Protein AF-A0AAW1LW64-F1 (afdb_monomer_lite)

pLDDT: mean 73.27, std 17.99, range [36.31, 95.56]

Structure (mmCIF, N/CA/C/O backbone):
data_AF-A0AAW1LW64-F1
#
_entry.id   AF-A0AAW1LW64-F1
#
loop_
_atom_site.group_PDB
_atom_site.id
_atom_site.type_symbol
_atom_site.label_atom_id
_atom_site.label_alt_id
_atom_site.label_comp_id
_atom_site.label_asym_id
_atom_site.label_entity_id
_atom_site.label_seq_id
_atom_site.pdbx_PDB_ins_code
_atom_site.Cartn_x
_atom_site.Cartn_y
_atom_site.Cartn_z
_atom_site.occupancy
_atom_site.B_iso_or_equiv
_atom_site.auth_seq_id
_atom_site.auth_comp_id
_atom_site.auth_asym_id
_atom_site.auth_atom_id
_atom_site.pdbx_PDB_model_num
ATOM 1 N N . MET A 1 1 ? 43.677 1.574 24.812 1.00 45.66 1 MET A N 1
ATOM 2 C CA . MET A 1 1 ? 44.526 0.362 24.817 1.00 45.66 1 MET A CA 1
ATOM 3 C C . MET A 1 1 ? 44.099 -0.416 26.050 1.00 45.66 1 MET A C 1
ATOM 5 O O . MET A 1 1 ? 44.268 0.124 27.129 1.00 45.66 1 MET A O 1
ATOM 9 N N . LEU A 1 2 ? 43.366 -1.528 25.994 1.00 36.31 2 LEU A N 1
ATOM 10 C CA . LEU A 1 2 ? 43.342 -2.719 25.121 1.00 36.31 2 LEU A CA 1
ATOM 11 C C . LEU A 1 2 ? 41.842 -3.096 24.947 1.00 36.31 2 LEU A C 1
ATOM 13 O O . LEU A 1 2 ? 41.125 -3.001 25.931 1.00 36.31 2 LEU A O 1
ATOM 17 N N . LEU A 1 3 ? 41.200 -3.400 23.814 1.00 46.00 3 LEU A N 1
ATOM 18 C CA . LEU A 1 3 ? 41.530 -4.168 22.606 1.00 46.00 3 LEU A CA 1
ATOM 19 C C . LEU A 1 3 ? 42.040 -5.582 22.893 1.00 46.00 3 LEU A C 1
ATOM 21 O O . LEU A 1 3 ? 43.095 -5.949 22.393 1.00 46.00 3 LEU A O 1
ATOM 25 N N . LEU A 1 4 ? 41.304 -6.341 23.718 1.00 49.03 4 LEU A N 1
ATOM 26 C CA . LEU A 1 4 ? 41.542 -7.777 23.915 1.00 49.03 4 LEU A CA 1
ATOM 27 C C . LEU A 1 4 ? 40.344 -8.558 24.506 1.00 49.03 4 LEU A C 1
ATOM 29 O O . LEU A 1 4 ? 40.573 -9.466 25.278 1.00 49.03 4 LEU A O 1
ATOM 33 N N . ASP A 1 5 ? 39.093 -8.260 24.124 1.00 50.91 5 ASP A N 1
ATOM 34 C CA . ASP A 1 5 ? 37.936 -9.127 24.469 1.00 50.91 5 ASP A CA 1
ATOM 35 C C . ASP A 1 5 ? 36.878 -9.194 23.341 1.00 50.91 5 ASP A C 1
ATOM 37 O O . ASP A 1 5 ? 35.671 -9.256 23.568 1.00 50.91 5 ASP A O 1
ATOM 41 N N . MET A 1 6 ? 37.322 -9.181 22.075 1.00 54.59 6 MET A N 1
ATOM 42 C CA . MET A 1 6 ? 36.423 -9.380 20.922 1.00 54.59 6 MET A CA 1
ATOM 43 C C . MET A 1 6 ? 35.973 -10.839 20.737 1.00 54.59 6 MET A C 1
ATOM 45 O O . MET A 1 6 ? 35.066 -11.086 19.948 1.00 54.59 6 MET A O 1
ATOM 49 N N . GLU A 1 7 ? 36.533 -11.797 21.479 1.00 49.88 7 GLU A N 1
ATOM 50 C CA . GLU A 1 7 ? 36.173 -13.218 21.346 1.00 49.88 7 GLU A CA 1
ATOM 51 C C . GLU A 1 7 ? 34.955 -13.624 22.200 1.00 49.88 7 GLU A C 1
ATOM 53 O O . GLU A 1 7 ? 34.357 -14.664 21.957 1.00 49.88 7 GLU A O 1
ATOM 58 N N . ASN A 1 8 ? 34.493 -12.759 23.115 1.00 53.62 8 ASN A N 1
ATOM 59 C CA . ASN A 1 8 ? 33.243 -12.955 23.871 1.00 53.62 8 ASN A CA 1
ATOM 60 C C . ASN A 1 8 ? 32.105 -12.006 23.426 1.00 53.62 8 ASN A C 1
ATOM 62 O O . ASN A 1 8 ? 30.995 -12.039 23.956 1.00 53.62 8 ASN A O 1
ATOM 66 N N . GLY A 1 9 ? 32.371 -11.129 22.450 1.00 54.31 9 GLY A N 1
ATOM 67 C CA . GLY A 1 9 ? 31.401 -10.149 21.951 1.00 54.31 9 GLY A CA 1
ATOM 68 C C . GLY A 1 9 ? 30.354 -10.758 21.019 1.00 54.31 9 GLY A C 1
ATOM 69 O O . GLY A 1 9 ? 29.191 -10.377 21.084 1.00 54.31 9 GLY A O 1
ATOM 70 N N . ALA A 1 10 ? 30.738 -11.736 20.194 1.00 52.94 10 ALA A N 1
ATOM 71 C CA . ALA A 1 10 ? 29.824 -12.360 19.239 1.00 52.94 10 ALA A CA 1
ATOM 72 C C . ALA A 1 10 ? 28.740 -13.198 19.939 1.00 52.94 10 ALA A C 1
ATOM 74 O O . ALA A 1 10 ? 27.562 -13.016 19.649 1.00 52.94 10 ALA A O 1
ATOM 75 N N . GLU A 1 11 ? 29.092 -14.031 20.926 1.00 53.03 11 GLU A N 1
ATOM 76 C CA . GLU A 1 11 ? 28.091 -14.766 21.717 1.00 53.03 11 GLU A CA 1
ATOM 77 C C . GLU A 1 11 ? 27.250 -13.845 22.611 1.00 53.03 11 GLU A C 1
ATOM 79 O O . GLU A 1 11 ? 26.064 -14.100 22.806 1.00 53.03 11 GLU A O 1
ATOM 84 N N . SER A 1 12 ? 27.815 -12.740 23.108 1.00 55.22 12 SER A N 1
ATOM 85 C CA . SER A 1 12 ? 27.082 -11.722 23.874 1.00 55.22 12 SER A CA 1
ATOM 86 C C . SER A 1 12 ? 26.061 -10.972 23.006 1.00 55.22 12 SER A C 1
ATOM 88 O O . SER A 1 12 ? 24.915 -10.789 23.409 1.00 55.22 12 SER A O 1
ATOM 90 N N . VAL A 1 13 ? 26.410 -10.620 21.764 1.00 53.06 13 VAL A N 1
ATOM 91 C CA . VAL A 1 13 ? 25.486 -9.992 20.800 1.00 53.06 13 VAL A CA 1
ATOM 92 C C . VAL A 1 13 ? 24.432 -10.991 20.305 1.00 53.06 13 VAL A C 1
ATOM 94 O O . VAL A 1 13 ? 23.259 -10.637 20.188 1.00 53.06 13 VAL A O 1
ATOM 97 N N . LEU A 1 14 ? 24.799 -12.255 20.076 1.00 55.38 14 LEU A N 1
ATOM 98 C CA . LEU A 1 14 ? 23.854 -13.308 19.681 1.00 55.38 14 LEU A CA 1
ATOM 99 C C . LEU A 1 14 ? 22.910 -13.715 20.826 1.00 55.38 14 LEU A C 1
ATOM 101 O O . LEU A 1 14 ? 21.727 -13.948 20.594 1.00 55.38 14 LEU A O 1
ATOM 105 N N . SER A 1 15 ? 23.384 -13.742 22.075 1.00 56.38 15 SER A N 1
ATOM 106 C CA . SER A 1 15 ? 22.538 -13.971 23.258 1.00 56.38 15 SER A CA 1
ATOM 107 C C . SER A 1 15 ? 21.684 -12.755 23.626 1.00 56.38 15 SER A C 1
ATOM 109 O O . SER A 1 15 ? 20.615 -12.929 24.206 1.00 56.38 15 SER A O 1
ATOM 111 N N . SER A 1 16 ? 22.087 -11.549 23.215 1.00 52.34 16 SER A N 1
ATOM 112 C CA . SER A 1 16 ? 21.265 -10.333 23.294 1.00 52.34 16 SER A CA 1
ATOM 113 C C . SER A 1 16 ? 20.147 -10.302 22.243 1.00 52.34 16 SER A C 1
ATOM 115 O O . SER A 1 16 ? 19.075 -9.773 22.521 1.00 52.34 16 SER A O 1
ATOM 117 N N . ASN A 1 17 ? 20.351 -10.917 21.070 1.00 56.25 17 ASN A N 1
ATOM 118 C CA . ASN A 1 17 ? 19.320 -11.054 20.029 1.00 56.25 17 ASN A CA 1
ATOM 119 C C . ASN A 1 17 ? 18.240 -12.096 20.365 1.00 56.25 17 ASN A C 1
ATOM 121 O O . ASN A 1 17 ? 17.186 -12.092 19.746 1.00 56.25 17 ASN A O 1
ATOM 125 N N . LYS A 1 18 ? 18.436 -12.938 21.390 1.00 59.66 18 LYS A N 1
ATOM 126 C CA . LYS A 1 18 ? 17.375 -13.830 21.905 1.00 59.66 18 LYS A CA 1
ATOM 127 C C . LYS A 1 18 ? 16.240 -13.089 22.623 1.00 59.66 18 LYS A C 1
ATOM 129 O O . LYS A 1 18 ? 15.298 -13.731 23.072 1.00 59.66 18 LYS A O 1
ATOM 134 N N . LYS A 1 19 ? 16.366 -11.774 22.813 1.00 68.38 19 LYS A N 1
ATOM 135 C CA . LYS A 1 19 ? 15.417 -10.955 23.577 1.00 68.38 19 LYS A CA 1
ATOM 136 C C . LYS A 1 19 ? 14.421 -10.194 22.701 1.00 68.38 19 LYS A C 1
ATOM 138 O O . LYS A 1 19 ? 13.550 -9.539 23.253 1.00 68.38 19 LYS A O 1
ATOM 143 N N . LEU A 1 20 ? 14.590 -10.236 21.383 1.00 77.06 20 LEU A N 1
ATOM 144 C CA . LEU A 1 20 ? 13.683 -9.597 20.444 1.00 77.06 20 LEU A CA 1
ATOM 145 C C . LEU A 1 20 ? 13.180 -10.680 19.502 1.00 77.06 20 LEU A C 1
ATOM 147 O O . LEU A 1 20 ? 13.925 -11.168 18.652 1.00 77.06 20 LEU A O 1
ATOM 151 N N . ASP A 1 21 ? 11.944 -11.104 19.718 1.00 85.62 21 ASP A N 1
ATOM 152 C CA . ASP A 1 21 ? 11.270 -12.053 18.847 1.00 85.62 21 ASP A CA 1
ATOM 153 C C . ASP A 1 21 ? 10.392 -11.329 17.807 1.00 85.62 21 ASP A C 1
ATOM 155 O O . ASP A 1 21 ? 10.254 -10.102 17.790 1.00 85.62 21 ASP A O 1
ATOM 159 N N . LEU A 1 22 ? 9.814 -12.093 16.876 1.00 87.94 22 LEU A 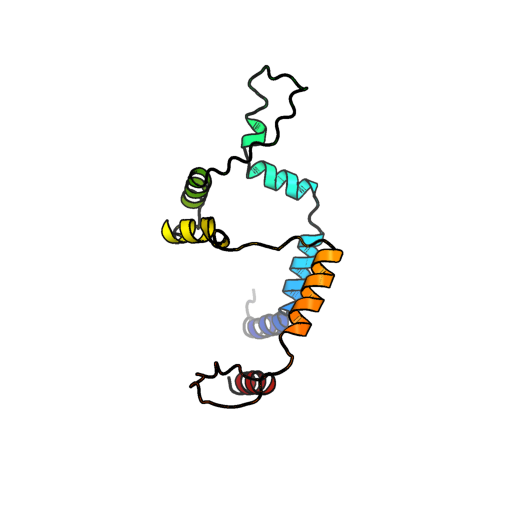N 1
ATOM 160 C CA . LEU A 1 22 ? 8.931 -11.534 15.850 1.00 87.94 22 LEU A CA 1
ATOM 161 C C . LEU A 1 22 ? 7.726 -10.807 16.468 1.00 87.94 22 LE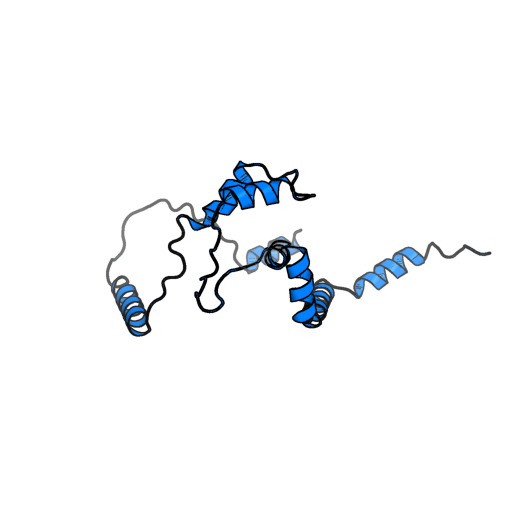U A C 1
ATOM 163 O O . LEU A 1 22 ? 7.261 -9.807 15.923 1.00 87.94 22 LEU A O 1
ATOM 167 N N . LYS A 1 23 ? 7.223 -11.293 17.606 1.00 91.44 23 LYS A N 1
ATOM 168 C CA . LYS A 1 23 ? 6.094 -10.680 18.298 1.00 91.44 23 LYS A CA 1
ATOM 169 C C . LYS A 1 23 ? 6.497 -9.326 18.875 1.00 91.44 23 LYS A C 1
ATOM 171 O O . LYS A 1 23 ? 5.728 -8.384 18.727 1.00 91.44 23 LYS A O 1
ATOM 176 N N . ASP A 1 24 ? 7.693 -9.198 19.440 1.00 91.38 24 ASP A N 1
ATOM 177 C CA . ASP A 1 24 ? 8.229 -7.919 19.903 1.00 91.38 24 ASP A CA 1
ATOM 178 C C . ASP A 1 24 ? 8.312 -6.908 18.751 1.00 91.38 24 ASP A C 1
ATOM 180 O O . ASP A 1 24 ? 7.868 -5.770 18.897 1.00 91.38 24 ASP A O 1
ATOM 184 N N . ALA A 1 25 ? 8.797 -7.327 17.576 1.00 88.38 25 ALA A N 1
ATOM 185 C CA . ALA A 1 25 ? 8.867 -6.465 16.395 1.00 88.38 25 ALA A CA 1
ATOM 186 C C . ALA A 1 25 ? 7.477 -6.003 15.915 1.00 88.38 25 ALA A C 1
ATOM 188 O O . ALA A 1 25 ? 7.281 -4.818 15.636 1.00 88.38 25 ALA A O 1
ATOM 189 N N . VAL A 1 26 ? 6.501 -6.916 15.853 1.00 93.94 26 VAL A N 1
ATOM 190 C CA . VAL A 1 26 ? 5.120 -6.596 15.453 1.00 93.94 26 VAL A CA 1
ATOM 191 C C . VAL A 1 26 ? 4.448 -5.681 16.478 1.00 93.94 26 VAL A C 1
ATOM 193 O O . VAL A 1 26 ? 3.816 -4.699 16.094 1.00 93.94 26 VAL A O 1
ATOM 196 N N . CYS A 1 27 ? 4.615 -5.950 17.774 1.00 92.19 27 CYS A N 1
ATOM 197 C CA . CYS A 1 27 ? 4.082 -5.102 18.837 1.00 92.19 27 CYS A CA 1
ATOM 198 C C . CYS A 1 27 ? 4.698 -3.701 18.799 1.00 92.19 27 CYS A C 1
ATOM 200 O O . CYS A 1 27 ? 3.970 -2.719 18.861 1.00 92.19 27 CYS A O 1
ATOM 202 N N . MET A 1 28 ? 6.012 -3.590 18.601 1.00 95.56 28 MET A N 1
ATOM 203 C CA . MET A 1 28 ? 6.677 -2.295 18.454 1.00 95.56 28 MET A CA 1
ATOM 204 C C . MET A 1 28 ? 6.178 -1.512 17.237 1.00 95.56 28 MET A C 1
ATOM 206 O O . MET A 1 28 ? 6.013 -0.296 17.320 1.00 95.56 28 MET A O 1
ATOM 210 N N . ALA A 1 29 ? 5.939 -2.185 16.10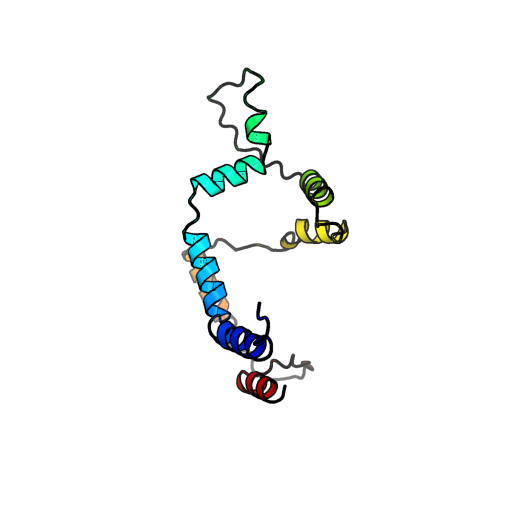9 1.00 94.50 29 ALA A N 1
ATOM 211 C CA . ALA A 1 29 ? 5.380 -1.547 14.923 1.00 94.50 29 ALA A CA 1
ATOM 212 C C . ALA A 1 29 ? 3.940 -1.070 15.170 1.00 94.50 29 ALA A C 1
ATOM 214 O O . ALA A 1 29 ? 3.600 0.053 14.804 1.00 94.50 29 ALA A O 1
ATOM 215 N N . ALA A 1 30 ? 3.121 -1.886 15.837 1.00 95.06 30 ALA A N 1
ATOM 216 C CA . ALA A 1 30 ? 1.757 -1.526 16.207 1.00 95.06 30 ALA A CA 1
ATOM 217 C C . ALA A 1 30 ? 1.721 -0.333 17.177 1.00 95.06 30 ALA A C 1
ATOM 219 O O . ALA A 1 30 ? 0.966 0.610 16.953 1.00 95.06 30 ALA A O 1
ATOM 220 N N . ASP A 1 31 ? 2.577 -0.329 18.201 1.00 94.62 31 ASP A N 1
ATOM 221 C CA . ASP A 1 31 ? 2.692 0.770 19.165 1.00 94.62 31 ASP A CA 1
ATOM 222 C C . ASP A 1 31 ? 3.181 2.060 18.492 1.00 94.62 31 ASP A C 1
ATOM 224 O O . ASP A 1 31 ? 2.661 3.148 18.752 1.00 94.62 31 ASP A O 1
ATOM 228 N N . ALA A 1 32 ? 4.155 1.950 17.584 1.00 95.25 32 ALA A N 1
ATOM 229 C CA . ALA A 1 32 ? 4.629 3.080 16.794 1.00 95.25 32 ALA A CA 1
ATOM 230 C C . ALA A 1 32 ? 3.519 3.630 15.889 1.00 95.25 32 ALA A C 1
ATOM 232 O O . ALA A 1 32 ? 3.319 4.844 15.853 1.00 95.25 32 ALA A O 1
ATOM 233 N N . TRP A 1 33 ? 2.765 2.759 15.213 1.00 95.00 33 TRP A N 1
ATOM 234 C CA . TRP A 1 33 ? 1.631 3.151 14.377 1.00 95.00 33 TRP A CA 1
ATOM 235 C C . TRP A 1 33 ? 0.522 3.824 15.193 1.00 95.00 33 TRP A C 1
ATOM 237 O O . TRP A 1 33 ? 0.050 4.890 14.815 1.00 95.00 33 TRP A O 1
ATOM 247 N N . ALA A 1 34 ? 0.179 3.285 16.365 1.00 94.81 34 ALA A N 1
ATOM 248 C CA . ALA A 1 34 ? -0.802 3.880 17.274 1.00 94.81 34 ALA A CA 1
ATOM 249 C C . ALA A 1 34 ? -0.368 5.250 17.830 1.00 94.81 34 ALA A C 1
ATOM 251 O O . ALA A 1 34 ? -1.206 6.042 18.259 1.00 94.81 34 ALA A O 1
ATOM 252 N N . SER A 1 35 ? 0.937 5.543 17.830 1.00 93.44 35 SER A N 1
ATOM 253 C CA . SER A 1 35 ? 1.476 6.848 18.230 1.00 93.44 35 SER A CA 1
ATOM 254 C C . SER A 1 35 ? 1.434 7.907 17.118 1.00 93.44 35 SER A C 1
ATOM 256 O O . SER A 1 35 ? 1.686 9.089 17.383 1.00 93.44 35 SER A O 1
ATOM 258 N N . VAL A 1 36 ? 1.114 7.512 15.879 1.00 95.44 36 VAL A N 1
ATOM 259 C CA . VAL A 1 36 ? 0.926 8.442 14.761 1.00 95.44 36 VAL A CA 1
ATOM 260 C C . VAL A 1 36 ? -0.362 9.224 14.994 1.00 95.44 36 VAL A C 1
ATOM 262 O O . VAL A 1 36 ? -1.428 8.650 15.180 1.00 95.44 36 VAL A O 1
ATOM 265 N N . ASN A 1 37 ? -0.265 10.553 14.993 1.00 93.62 37 ASN A N 1
ATOM 266 C CA . ASN A 1 37 ? -1.439 11.414 15.093 1.00 93.62 37 ASN A CA 1
ATOM 267 C C . ASN A 1 37 ? -1.998 11.754 13.707 1.00 93.62 37 ASN A C 1
ATOM 269 O O . ASN A 1 37 ? -1.239 11.911 12.747 1.00 93.62 37 ASN A O 1
ATOM 273 N N . ASP A 1 38 ? -3.312 11.958 13.641 1.00 92.69 38 ASP A N 1
ATOM 274 C CA . ASP A 1 38 ? -4.033 12.250 12.397 1.00 92.69 38 ASP A CA 1
ATOM 275 C C . ASP A 1 38 ? -3.435 13.454 11.662 1.00 92.69 38 ASP A C 1
ATOM 277 O O . ASP A 1 38 ? -3.190 13.401 10.462 1.00 92.69 38 ASP A O 1
ATOM 281 N N . THR A 1 39 ? -3.041 14.502 12.393 1.00 90.88 39 THR A N 1
ATOM 282 C CA . THR A 1 39 ? -2.443 15.701 11.782 1.00 90.88 39 THR A CA 1
ATOM 283 C C . THR A 1 39 ? -1.085 15.445 11.120 1.00 90.88 39 THR A C 1
ATOM 285 O O . THR A 1 39 ? -0.682 16.181 10.219 1.00 90.88 39 THR A O 1
ATOM 288 N N . ALA A 1 40 ? -0.330 14.441 11.575 1.00 91.38 40 ALA A N 1
ATOM 289 C CA . ALA A 1 40 ? 0.935 14.039 10.974 1.00 91.38 40 ALA A CA 1
ATOM 290 C C . ALA A 1 40 ? 0.681 13.237 9.699 1.00 91.38 40 ALA A C 1
ATOM 292 O O . ALA A 1 40 ? 1.386 13.458 8.713 1.00 91.38 40 ALA A O 1
ATOM 293 N N . LEU A 1 41 ? -0.346 12.382 9.707 1.00 91.12 41 LEU A N 1
ATOM 294 C CA . LEU A 1 41 ? -0.788 11.649 8.528 1.00 91.12 41 LEU A CA 1
ATOM 295 C C . LEU A 1 41 ? -1.324 12.611 7.462 1.00 91.12 41 LEU A C 1
ATOM 297 O O . LEU A 1 41 ? -0.829 12.595 6.342 1.00 91.12 41 LEU A O 1
ATOM 301 N N . GLU A 1 42 ? -2.209 13.539 7.830 1.00 90.25 42 GLU A N 1
ATOM 302 C CA . GLU A 1 42 ? -2.716 14.602 6.951 1.00 90.25 42 GLU A CA 1
ATOM 303 C C . GLU A 1 42 ? -1.575 15.422 6.340 1.00 90.25 42 GLU A C 1
ATOM 305 O O . GLU A 1 42 ? -1.521 15.646 5.133 1.00 90.25 42 GLU A O 1
ATOM 310 N N . LYS A 1 43 ? -0.603 15.857 7.153 1.00 87.88 43 LYS A N 1
ATOM 311 C CA . LYS A 1 43 ? 0.556 16.618 6.658 1.00 87.88 43 LYS A CA 1
ATOM 312 C C . LYS A 1 43 ? 1.465 15.798 5.750 1.00 87.88 43 LYS A C 1
ATOM 314 O O . LYS A 1 43 ? 2.099 16.386 4.876 1.00 87.88 43 LYS A O 1
ATOM 319 N N . ALA A 1 44 ? 1.598 14.495 5.985 1.00 89.44 44 ALA A N 1
ATOM 320 C CA . ALA A 1 44 ? 2.358 13.606 5.115 1.00 89.44 44 ALA A CA 1
ATOM 321 C C . ALA A 1 44 ? 1.622 13.400 3.784 1.00 89.44 44 ALA A C 1
ATOM 323 O O . ALA A 1 44 ? 2.230 13.547 2.727 1.00 89.44 44 ALA A O 1
ATOM 324 N N . TRP A 1 45 ? 0.309 13.182 3.837 1.00 88.19 45 TRP A N 1
ATOM 325 C CA . TRP A 1 45 ? -0.544 13.009 2.665 1.00 88.19 45 TRP A CA 1
ATOM 326 C C . TRP A 1 45 ? -0.591 14.269 1.792 1.00 88.19 45 TRP A C 1
ATOM 328 O O . TRP A 1 45 ? -0.377 14.211 0.585 1.00 88.19 45 TRP A O 1
ATOM 338 N N . ASN A 1 46 ? -0.697 15.446 2.412 1.00 85.25 46 ASN A N 1
ATOM 339 C CA . ASN A 1 46 ? -0.644 16.744 1.730 1.00 85.25 46 ASN A CA 1
ATOM 340 C C . ASN A 1 46 ? 0.698 17.032 1.028 1.00 85.25 46 ASN A C 1
ATOM 342 O O . ASN A 1 46 ? 0.786 17.962 0.228 1.00 85.25 46 ASN A O 1
ATOM 346 N N . LYS A 1 47 ? 1.768 16.288 1.341 1.00 85.94 47 LYS A N 1
ATOM 347 C CA . LYS A 1 47 ? 3.046 16.369 0.612 1.00 85.94 47 LYS A CA 1
ATOM 348 C C . LYS A 1 47 ? 3.094 15.433 -0.596 1.00 85.94 47 LYS A C 1
ATOM 350 O O . LYS A 1 47 ? 3.825 15.736 -1.531 1.00 85.94 47 LYS A O 1
ATOM 355 N N . LEU A 1 48 ? 2.353 14.326 -0.554 1.00 82.25 48 LEU A N 1
ATOM 356 C CA . LEU A 1 48 ? 2.216 13.361 -1.649 1.00 82.25 48 LEU A CA 1
ATOM 357 C C . LEU A 1 48 ? 1.226 13.841 -2.718 1.00 82.25 48 LEU A C 1
ATOM 359 O O . LEU A 1 48 ? 1.403 13.511 -3.885 1.00 82.25 48 LEU A O 1
ATOM 363 N N . CYS A 1 49 ? 0.251 14.676 -2.338 1.00 69.38 49 CYS A N 1
ATOM 364 C CA . CYS A 1 49 ? -0.723 15.282 -3.249 1.00 69.38 49 CYS A CA 1
ATOM 365 C C . CYS A 1 49 ? -0.526 16.812 -3.367 1.00 69.38 49 CYS A C 1
ATOM 367 O O . CYS A 1 49 ? -1.209 17.574 -2.678 1.00 69.38 49 CYS A O 1
ATOM 369 N N . PRO A 1 50 ? 0.364 17.308 -4.253 1.00 66.44 50 PRO A N 1
ATOM 370 C CA . PRO A 1 50 ? 0.574 18.746 -4.468 1.00 66.44 50 PRO A CA 1
ATOM 371 C C . PRO A 1 50 ? -0.682 19.519 -4.903 1.00 66.44 50 PRO A C 1
ATOM 373 O O . PRO A 1 50 ? -0.796 20.711 -4.623 1.00 66.44 50 PRO A O 1
ATOM 376 N N . LYS A 1 51 ? -1.649 18.835 -5.532 1.00 58.81 51 LYS A N 1
ATOM 377 C CA . LYS A 1 51 ? -2.817 19.425 -6.210 1.00 58.81 51 LYS A CA 1
ATOM 378 C C . LYS A 1 51 ? -3.785 20.204 -5.309 1.00 58.81 51 LYS A C 1
ATOM 380 O O . LYS A 1 51 ? -4.552 21.020 -5.809 1.00 58.81 51 LYS A O 1
ATOM 385 N N . ALA A 1 52 ? -3.720 20.038 -3.986 1.00 56.50 52 ALA A N 1
ATOM 386 C CA . ALA A 1 52 ? -4.487 20.882 -3.063 1.00 56.50 52 ALA A CA 1
ATOM 387 C C . ALA A 1 52 ? -3.929 22.318 -2.947 1.00 56.50 52 ALA A C 1
ATOM 389 O O . ALA A 1 52 ? -4.614 23.204 -2.440 1.00 56.50 52 ALA A O 1
ATOM 390 N N . ARG A 1 53 ? -2.686 22.573 -3.387 1.00 54.16 53 ARG A N 1
ATOM 391 C CA . ARG A 1 53 ? -2.038 23.895 -3.279 1.00 54.16 53 ARG A CA 1
ATOM 392 C C . ARG A 1 53 ? -2.228 24.759 -4.521 1.00 54.16 53 ARG A C 1
ATOM 394 O O . ARG A 1 53 ? -2.300 25.977 -4.383 1.00 54.16 53 ARG A O 1
ATOM 401 N N . ASP A 1 54 ? -2.364 24.146 -5.693 1.00 51.09 54 ASP A N 1
ATOM 402 C CA . ASP A 1 54 ? -2.457 24.873 -6.967 1.00 51.09 54 ASP A CA 1
ATOM 403 C C . ASP A 1 54 ? -3.835 25.516 -7.195 1.00 51.09 54 ASP A C 1
ATOM 405 O O . ASP A 1 54 ? -3.979 26.411 -8.026 1.00 51.09 54 ASP A O 1
ATOM 409 N N . SER A 1 55 ? -4.839 25.132 -6.401 1.00 54.12 55 SER A N 1
ATOM 410 C CA . SER A 1 55 ? -6.190 25.707 -6.474 1.00 54.12 55 SER A CA 1
ATOM 411 C C . SER A 1 55 ? -6.347 27.032 -5.711 1.00 54.12 55 SER A C 1
ATOM 413 O O . SER A 1 55 ? -7.406 27.644 -5.785 1.00 54.12 55 SER A O 1
ATOM 415 N N . GLN A 1 56 ? -5.327 27.507 -4.977 1.00 50.97 56 GLN A N 1
ATOM 416 C CA . GLN A 1 56 ? -5.445 28.734 -4.168 1.00 50.97 56 GLN A CA 1
ATOM 417 C C . GLN A 1 56 ? -4.805 29.988 -4.799 1.00 50.97 56 GLN A C 1
ATOM 419 O O . GLN A 1 56 ? -4.869 31.054 -4.189 1.00 50.97 56 GLN A O 1
ATOM 424 N N . GLU A 1 57 ? -4.199 29.919 -5.992 1.00 49.59 57 GLU A N 1
ATOM 425 C CA . GLU A 1 57 ? -3.565 31.108 -6.606 1.00 49.59 57 GLU A CA 1
ATOM 426 C C . GLU A 1 57 ? -4.298 31.690 -7.826 1.00 49.59 57 GLU A C 1
ATOM 428 O O . GLU A 1 57 ? -4.003 32.814 -8.220 1.00 49.59 57 GLU A O 1
ATOM 433 N N . ASN A 1 58 ? -5.316 31.032 -8.386 1.00 44.34 58 ASN A N 1
ATOM 434 C CA . ASN A 1 58 ? -6.069 31.604 -9.508 1.00 44.34 58 ASN A CA 1
ATOM 435 C C . ASN A 1 58 ? -7.552 31.726 -9.161 1.00 44.34 58 ASN A C 1
ATOM 437 O O . ASN A 1 58 ? -8.204 30.756 -8.795 1.00 44.34 58 ASN A O 1
ATOM 441 N N . GLY A 1 59 ? -8.023 32.971 -9.197 1.00 50.28 59 GLY A N 1
ATOM 442 C CA . GLY A 1 59 ? -9.282 33.417 -8.620 1.00 50.28 59 GLY A CA 1
ATOM 443 C C . GLY A 1 59 ? -10.552 32.998 -9.358 1.00 50.28 59 GLY A C 1
ATOM 444 O O . GLY A 1 59 ? -10.527 32.510 -10.484 1.00 50.28 59 GLY A O 1
ATOM 445 N N . ASP A 1 60 ? -11.648 33.316 -8.670 1.00 47.47 60 ASP A N 1
ATOM 446 C CA . ASP A 1 60 ? -13.043 33.333 -9.109 1.00 47.47 60 ASP A CA 1
ATOM 447 C C . ASP A 1 60 ? -13.670 31.965 -9.421 1.00 47.47 60 ASP A C 1
ATOM 449 O O . ASP A 1 60 ? -13.922 31.603 -10.568 1.00 47.47 60 ASP A O 1
ATOM 453 N N . THR A 1 61 ? -14.033 31.217 -8.377 1.00 46.78 61 THR A N 1
ATOM 454 C CA . THR A 1 61 ? -15.140 30.250 -8.463 1.00 46.78 61 THR A CA 1
ATOM 455 C C . THR A 1 61 ? -16.057 30.423 -7.253 1.00 46.78 61 THR A C 1
ATOM 457 O O . THR A 1 61 ? -15.597 30.615 -6.127 1.00 46.78 61 THR A O 1
ATOM 460 N N . ASP A 1 62 ? -17.355 30.475 -7.543 1.00 51.28 62 ASP A N 1
ATOM 461 C CA . ASP A 1 62 ? -18.464 30.778 -6.639 1.00 51.28 62 ASP A CA 1
ATOM 462 C C . ASP A 1 62 ? -18.517 29.758 -5.477 1.00 51.28 62 ASP A C 1
ATOM 464 O O . ASP A 1 62 ? -18.537 28.556 -5.740 1.00 51.28 62 ASP A O 1
ATOM 468 N N . PRO A 1 63 ? -18.516 30.183 -4.200 1.00 55.38 63 PRO A N 1
ATOM 469 C CA . PRO A 1 63 ? -18.428 29.277 -3.048 1.00 55.38 63 PRO A CA 1
ATOM 470 C C . PRO A 1 63 ? -19.682 28.422 -2.772 1.00 55.38 63 PRO A C 1
ATOM 472 O O . PRO A 1 63 ? -19.700 27.724 -1.760 1.00 55.38 63 PRO A O 1
ATOM 475 N N . ASP A 1 64 ? -20.716 28.483 -3.617 1.00 49.12 64 ASP A N 1
ATOM 476 C CA . ASP A 1 64 ? -22.005 27.795 -3.412 1.00 49.12 64 ASP A CA 1
ATOM 477 C C . ASP A 1 64 ? -22.333 26.761 -4.506 1.00 49.12 64 ASP A C 1
ATOM 479 O O . ASP A 1 64 ? -23.467 26.295 -4.596 1.00 49.12 64 ASP A O 1
ATOM 483 N N . ASP A 1 65 ? -21.356 26.389 -5.342 1.00 51.31 65 ASP A N 1
ATOM 484 C CA . ASP A 1 65 ? -21.462 25.205 -6.1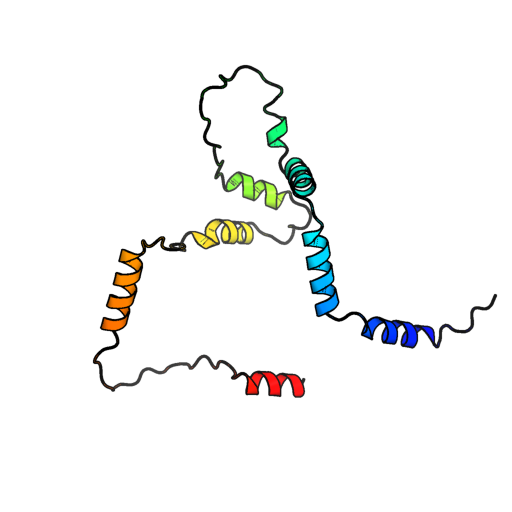98 1.00 51.31 65 ASP A CA 1
ATOM 485 C C . ASP A 1 65 ? -20.861 24.012 -5.441 1.00 51.31 65 ASP A C 1
ATOM 487 O O . ASP A 1 65 ? -19.650 24.008 -5.186 1.00 51.31 65 ASP A O 1
ATOM 491 N N . PRO A 1 66 ? -21.661 23.011 -5.020 1.00 51.34 66 PRO A N 1
ATOM 492 C CA . PRO A 1 66 ? -21.136 21.765 -4.494 1.00 51.34 66 PRO A CA 1
ATOM 493 C C . PRO A 1 66 ? -20.379 21.065 -5.621 1.00 51.34 66 PRO A C 1
ATOM 495 O O . PRO A 1 66 ? -20.930 20.261 -6.368 1.00 51.34 66 PRO A O 1
ATOM 498 N N . GLN A 1 67 ? -19.098 21.389 -5.764 1.00 52.59 67 GLN A N 1
ATOM 499 C CA . GLN A 1 67 ? -18.191 20.575 -6.545 1.00 52.59 67 GLN A CA 1
ATOM 500 C C . GLN A 1 67 ? -18.050 19.262 -5.780 1.00 52.59 67 GLN A C 1
ATOM 502 O O . GLN A 1 67 ? -17.278 19.162 -4.824 1.00 52.59 67 GLN A O 1
ATOM 507 N N . GLU A 1 68 ? -18.844 18.263 -6.174 1.00 56.34 68 GLU A N 1
ATOM 508 C CA . GLU A 1 68 ? -18.493 16.873 -5.909 1.00 56.34 68 GLU A CA 1
ATOM 509 C C . GLU A 1 68 ? -17.017 16.719 -6.299 1.00 56.34 68 GLU A C 1
ATOM 511 O O . GLU A 1 68 ? -16.637 17.206 -7.374 1.00 56.34 68 GLU A O 1
ATOM 516 N N . PRO A 1 69 ? -16.160 16.148 -5.429 1.00 52.00 69 PRO A N 1
ATOM 517 C CA . PRO A 1 69 ? -14.782 15.888 -5.798 1.00 52.00 69 PRO A CA 1
ATOM 518 C C . PRO A 1 69 ? -14.832 15.121 -7.111 1.00 52.00 69 PRO A C 1
ATOM 520 O O . PRO A 1 69 ? -15.370 14.018 -7.159 1.00 52.00 69 PRO A O 1
ATOM 523 N N . GLN A 1 70 ? -14.356 15.733 -8.194 1.00 52.09 70 GLN A N 1
ATOM 524 C CA . GLN A 1 70 ? -14.177 14.994 -9.427 1.00 52.09 70 GLN A CA 1
ATOM 525 C C . GLN A 1 70 ? -13.053 14.008 -9.139 1.00 52.09 70 GLN A C 1
ATOM 527 O O . GLN A 1 70 ? -11.875 14.366 -9.189 1.00 52.09 70 GLN A O 1
ATOM 532 N N . GLU A 1 71 ? -13.437 12.798 -8.737 1.00 56.34 71 GLU A N 1
ATOM 533 C CA . GLU A 1 71 ? -12.587 11.621 -8.754 1.00 56.34 71 GLU A CA 1
ATOM 534 C C . GLU A 1 71 ? -12.119 11.501 -10.201 1.00 56.34 71 GLU A C 1
ATOM 536 O O . GLU A 1 71 ? -12.865 11.158 -11.118 1.00 56.34 71 GLU A O 1
ATOM 541 N N . ASN A 1 72 ? -10.907 11.995 -10.446 1.00 56.19 72 ASN A N 1
ATOM 542 C CA . ASN A 1 72 ? -10.283 11.907 -11.748 1.00 56.19 72 ASN A CA 1
ATOM 543 C C . ASN A 1 72 ? -9.818 10.457 -11.881 1.00 56.19 72 ASN A C 1
ATOM 545 O O . ASN A 1 72 ? -8.640 10.165 -11.682 1.00 56.19 72 ASN A O 1
ATOM 549 N N . ASP A 1 73 ? -10.758 9.558 -12.179 1.00 66.25 73 ASP A N 1
ATOM 550 C CA . ASP A 1 73 ? -10.549 8.127 -12.428 1.00 66.25 73 ASP A CA 1
ATOM 551 C C . ASP A 1 73 ? -9.842 7.914 -13.768 1.00 66.25 73 ASP A C 1
ATOM 553 O O . ASP A 1 73 ? -10.240 7.094 -14.593 1.00 66.25 73 ASP A O 1
ATOM 557 N N . ASN A 1 74 ? -8.817 8.716 -14.049 1.00 79.56 74 ASN A N 1
ATOM 558 C CA . ASN A 1 74 ? -8.019 8.555 -15.237 1.00 79.56 74 ASN A CA 1
ATOM 559 C C . ASN A 1 74 ? -6.914 7.530 -14.937 1.00 79.56 74 ASN A C 1
ATOM 561 O O . ASN A 1 74 ? -5.895 7.895 -14.337 1.00 79.56 74 ASN A O 1
ATOM 565 N N . PRO A 1 75 ? -7.057 6.260 -15.365 1.00 79.88 75 PRO A N 1
ATOM 566 C CA . PRO A 1 75 ? -6.041 5.241 -15.122 1.00 79.88 75 PRO A CA 1
ATOM 567 C C . PRO A 1 75 ? -4.699 5.604 -15.769 1.00 79.88 75 PRO A C 1
ATOM 569 O O . PRO A 1 75 ? -3.663 5.113 -15.327 1.00 79.88 75 PRO A O 1
ATOM 572 N N . ASP A 1 76 ? -4.688 6.475 -16.784 1.00 85.19 76 ASP A N 1
ATOM 573 C CA . ASP A 1 76 ? -3.462 6.923 -17.445 1.00 85.19 76 ASP A CA 1
ATOM 574 C C . ASP A 1 76 ? -2.588 7.794 -16.536 1.00 85.19 76 ASP A C 1
ATOM 576 O O . ASP A 1 76 ? -1.365 7.666 -16.557 1.00 85.19 76 ASP A O 1
ATOM 580 N N . GLU A 1 77 ? -3.200 8.614 -15.681 1.00 88.31 77 GLU A N 1
ATOM 581 C CA . GLU A 1 77 ? -2.472 9.449 -14.722 1.00 88.31 77 GLU A CA 1
ATOM 582 C C . GLU A 1 77 ? -1.809 8.592 -13.633 1.00 88.31 77 GLU A C 1
ATOM 584 O O . GLU A 1 77 ? -0.657 8.813 -13.261 1.00 88.31 77 GLU A O 1
ATOM 589 N N . ILE A 1 78 ? -2.501 7.549 -13.166 1.00 88.38 78 ILE A N 1
ATOM 590 C CA . ILE A 1 78 ? -1.956 6.610 -12.176 1.00 88.38 78 ILE A CA 1
ATOM 591 C C . ILE A 1 78 ? -0.791 5.808 -12.776 1.00 88.38 78 ILE A C 1
ATOM 593 O O . ILE A 1 78 ? 0.229 5.607 -12.113 1.00 88.38 78 ILE A O 1
ATOM 597 N N . ARG A 1 79 ? -0.900 5.394 -14.047 1.00 88.56 79 ARG A N 1
ATOM 598 C CA . ARG A 1 79 ? 0.189 4.714 -14.772 1.00 88.56 79 ARG A CA 1
ATOM 599 C C . ARG A 1 79 ? 1.439 5.583 -14.860 1.00 88.56 79 ARG A C 1
ATOM 601 O O . ARG A 1 79 ? 2.541 5.079 -14.644 1.00 88.56 79 ARG A O 1
ATOM 608 N N . GLU A 1 80 ? 1.273 6.865 -15.172 1.00 89.12 80 GLU A N 1
ATOM 609 C CA . GLU A 1 80 ? 2.376 7.826 -15.254 1.00 89.12 80 GLU A CA 1
ATOM 610 C C . GLU A 1 80 ? 3.071 7.978 -13.894 1.00 89.12 80 GLU A C 1
ATOM 612 O O . GLU A 1 80 ? 4.284 7.795 -13.803 1.00 89.12 80 GLU A O 1
ATOM 617 N N . ILE A 1 81 ? 2.301 8.158 -12.816 1.00 89.81 81 ILE A N 1
ATOM 618 C CA . ILE A 1 81 ? 2.835 8.304 -11.453 1.00 89.81 81 ILE A CA 1
ATOM 619 C C . ILE A 1 81 ? 3.643 7.075 -11.014 1.00 89.81 81 ILE A C 1
ATOM 621 O O . ILE A 1 81 ? 4.731 7.225 -10.460 1.00 89.81 81 ILE A O 1
ATOM 625 N N . ILE A 1 82 ? 3.135 5.861 -11.252 1.00 88.75 82 ILE A N 1
ATOM 626 C CA . ILE A 1 82 ? 3.842 4.626 -10.868 1.00 88.75 82 ILE A CA 1
ATOM 627 C C . ILE A 1 82 ? 5.136 4.472 -11.674 1.00 88.75 82 ILE A C 1
ATOM 629 O O . ILE A 1 82 ? 6.154 4.059 -11.124 1.00 88.75 82 ILE A O 1
ATOM 633 N N . THR A 1 83 ? 5.116 4.848 -12.955 1.00 87.44 83 THR A N 1
ATOM 634 C CA . THR A 1 83 ? 6.295 4.767 -13.831 1.00 87.44 83 THR A CA 1
ATOM 635 C C . THR A 1 83 ? 7.384 5.769 -13.427 1.00 87.44 83 THR A C 1
ATOM 637 O O . THR A 1 83 ? 8.570 5.490 -13.587 1.00 87.44 83 THR A O 1
ATOM 640 N N . GLU A 1 84 ? 7.007 6.932 -12.893 1.00 89.38 84 GLU A N 1
ATOM 641 C CA . GLU A 1 84 ? 7.951 7.957 -12.427 1.00 89.38 84 GLU A CA 1
ATOM 642 C C . GLU A 1 84 ? 8.452 7.730 -10.988 1.00 89.38 84 GLU A C 1
ATOM 644 O O . GLU A 1 84 ? 9.428 8.359 -10.560 1.00 89.38 84 GLU A O 1
ATOM 649 N N . ALA A 1 85 ? 7.812 6.840 -10.224 1.00 87.31 85 ALA A N 1
ATOM 650 C CA . ALA A 1 85 ? 8.143 6.600 -8.827 1.00 87.31 85 ALA A CA 1
ATOM 651 C C . ALA A 1 85 ? 9.471 5.821 -8.670 1.00 87.31 85 ALA A C 1
ATOM 653 O O . ALA A 1 85 ? 9.634 4.730 -9.221 1.00 87.31 85 ALA A O 1
ATOM 654 N N . PRO A 1 86 ? 10.431 6.317 -7.865 1.00 88.81 86 PRO A N 1
ATOM 655 C CA . PRO A 1 86 ? 11.684 5.604 -7.631 1.00 88.81 86 PRO A CA 1
ATOM 656 C C . PRO A 1 86 ? 11.436 4.282 -6.891 1.00 88.81 86 PRO A C 1
ATOM 658 O O . PRO A 1 86 ? 10.724 4.256 -5.886 1.00 88.81 86 PRO A O 1
ATOM 661 N N . GLY A 1 87 ? 12.070 3.196 -7.347 1.00 87.12 87 GLY A N 1
ATOM 662 C CA . GLY A 1 87 ? 11.924 1.859 -6.757 1.00 87.12 87 GLY A CA 1
ATOM 663 C C . GLY A 1 87 ? 10.834 0.989 -7.391 1.00 87.12 87 GLY A C 1
ATOM 664 O O . GLY A 1 87 ? 10.636 -0.135 -6.938 1.00 87.12 87 GLY A O 1
ATOM 665 N N . PHE A 1 88 ? 10.168 1.475 -8.443 1.00 86.19 88 PHE A N 1
ATOM 666 C CA . PHE A 1 88 ? 9.212 0.712 -9.255 1.00 86.19 88 PHE A CA 1
ATOM 667 C C . PHE A 1 88 ? 9.806 0.253 -10.601 1.00 86.19 88 PHE A C 1
ATOM 669 O O . PHE A 1 88 ? 9.071 -0.152 -11.493 1.00 86.19 88 PHE A O 1
ATOM 676 N N . ASP A 1 89 ? 11.139 0.247 -10.743 1.00 86.25 89 ASP A N 1
ATOM 677 C CA . ASP A 1 89 ? 11.846 -0.130 -11.982 1.00 86.25 89 ASP A CA 1
ATOM 678 C C . ASP A 1 89 ? 11.536 -1.563 -12.469 1.00 86.25 89 ASP A C 1
ATOM 680 O O . ASP A 1 89 ? 11.695 -1.877 -13.648 1.00 86.25 89 ASP A O 1
ATOM 684 N N . GLU A 1 90 ? 11.109 -2.442 -11.557 1.00 87.06 90 GLU A N 1
ATOM 685 C CA . GL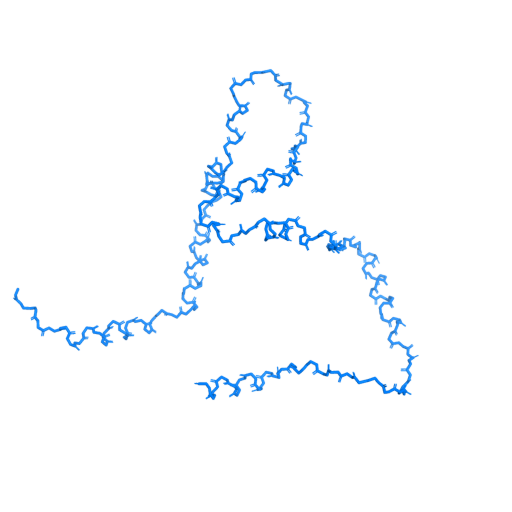U A 1 90 ? 10.730 -3.832 -11.842 1.00 87.06 90 GLU A CA 1
ATOM 686 C C . GLU A 1 90 ? 9.260 -3.986 -12.267 1.00 87.06 90 GLU A C 1
ATOM 688 O O . GLU A 1 90 ? 8.862 -5.061 -12.711 1.00 87.06 90 GLU A O 1
ATOM 693 N N . CYS A 1 91 ? 8.447 -2.935 -12.126 1.00 87.75 91 CYS A N 1
ATOM 694 C CA . CYS A 1 91 ? 7.024 -2.962 -12.449 1.00 87.75 91 CYS A CA 1
ATOM 695 C C . CYS A 1 91 ? 6.832 -2.559 -13.908 1.00 87.75 91 CYS A C 1
ATOM 697 O O . CYS A 1 91 ? 6.931 -1.385 -14.265 1.00 87.75 91 CYS A O 1
ATOM 699 N N . ASP A 1 92 ? 6.559 -3.539 -14.765 1.00 89.25 92 ASP A N 1
ATOM 700 C CA . ASP A 1 92 ? 6.274 -3.256 -16.162 1.00 89.25 92 ASP A CA 1
ATOM 701 C C . ASP A 1 92 ? 4.823 -2.783 -16.360 1.00 89.25 92 ASP A C 1
ATOM 703 O O . ASP A 1 92 ? 3.972 -2.825 -15.465 1.00 89.25 92 ASP A O 1
ATOM 707 N N . LYS A 1 93 ? 4.515 -2.326 -17.576 1.00 88.69 93 LYS A N 1
ATOM 708 C CA . LYS A 1 93 ? 3.160 -1.884 -17.923 1.00 88.69 93 LYS A CA 1
ATOM 709 C C . LYS A 1 93 ? 2.115 -2.988 -17.705 1.00 88.69 93 LYS A C 1
ATOM 711 O O . LYS A 1 93 ? 0.982 -2.677 -17.368 1.00 88.69 93 LYS A O 1
ATOM 716 N N . ALA A 1 94 ? 2.469 -4.259 -17.894 1.00 90.25 94 ALA A N 1
ATOM 717 C CA . ALA A 1 94 ? 1.530 -5.355 -17.697 1.00 90.25 94 ALA A CA 1
ATOM 718 C C . ALA A 1 94 ? 1.221 -5.574 -16.208 1.00 90.25 94 ALA A C 1
ATOM 720 O O . ALA A 1 94 ? 0.075 -5.867 -15.874 1.00 90.25 94 ALA A O 1
ATOM 721 N N . ASN A 1 95 ? 2.195 -5.375 -15.313 1.00 91.56 95 ASN A N 1
ATOM 722 C CA . ASN A 1 95 ? 1.977 -5.393 -13.868 1.00 91.56 95 ASN A CA 1
ATOM 723 C C . ASN A 1 95 ? 1.016 -4.284 -13.437 1.00 91.56 95 ASN A C 1
ATOM 725 O O . ASN A 1 95 ? 0.047 -4.555 -12.731 1.00 91.56 95 ASN A O 1
ATOM 729 N N . ILE A 1 96 ? 1.257 -3.058 -13.906 1.00 91.12 96 ILE A N 1
ATOM 730 C CA . ILE A 1 96 ? 0.417 -1.898 -13.584 1.00 91.12 96 ILE A CA 1
ATOM 731 C C . ILE A 1 96 ? -1.009 -2.116 -14.104 1.00 91.12 96 ILE A C 1
ATOM 733 O O . ILE A 1 96 ? -1.974 -1.894 -13.379 1.00 91.12 96 ILE A O 1
ATOM 737 N N . ASP A 1 97 ? -1.152 -2.623 -15.328 1.00 91.25 97 ASP A N 1
ATOM 738 C CA . ASP A 1 97 ? -2.459 -2.887 -15.935 1.00 91.25 97 ASP A CA 1
ATOM 739 C C . ASP A 1 97 ? -3.210 -4.000 -15.208 1.00 91.25 97 ASP A C 1
ATOM 741 O O . ASP A 1 97 ? -4.419 -3.903 -15.028 1.00 91.25 97 ASP A O 1
ATOM 745 N N . HIS A 1 98 ? -2.509 -5.037 -14.758 1.00 91.81 98 HIS A N 1
ATOM 746 C CA . HIS A 1 98 ? -3.107 -6.091 -13.950 1.00 91.81 98 HIS A CA 1
ATOM 747 C C . HIS A 1 98 ? -3.605 -5.559 -12.599 1.00 91.81 98 HIS A C 1
ATOM 749 O O . HIS A 1 98 ? -4.670 -5.960 -12.147 1.00 91.81 98 HIS A O 1
ATOM 755 N N . TRP A 1 99 ? -2.867 -4.654 -11.949 1.00 92.06 99 TRP A N 1
ATOM 756 C CA . TRP A 1 99 ? -3.304 -4.056 -10.683 1.00 92.06 99 TRP A CA 1
ATOM 757 C C . TRP A 1 99 ? -4.491 -3.117 -10.850 1.00 92.06 99 TRP A C 1
ATOM 759 O O . TRP A 1 99 ? -5.401 -3.163 -10.036 1.00 92.06 99 TRP A O 1
ATOM 769 N N . LEU A 1 100 ? -4.494 -2.296 -11.901 1.00 90.56 100 LEU A N 1
ATOM 770 C CA . LEU A 1 100 ? -5.583 -1.351 -12.164 1.00 90.56 100 LEU A CA 1
ATOM 771 C C . LEU A 1 100 ? -6.884 -2.022 -12.614 1.00 90.56 100 LEU A C 1
ATOM 773 O O . LEU A 1 100 ? -7.917 -1.369 -12.611 1.00 90.56 100 LEU A O 1
ATOM 777 N N . ASN A 1 101 ? -6.831 -3.285 -13.039 1.00 91.25 101 ASN A N 1
ATOM 778 C CA . ASN A 1 101 ? -8.002 -4.046 -13.475 1.00 91.25 101 ASN A CA 1
ATOM 779 C C . ASN A 1 101 ? -8.232 -5.295 -12.612 1.00 91.25 101 ASN A C 1
ATOM 781 O O . ASN A 1 101 ? -8.900 -6.222 -13.063 1.00 91.25 101 ASN A O 1
ATOM 785 N N . CYS A 1 102 ? -7.639 -5.383 -11.418 1.00 90.44 102 CYS A N 1
ATOM 786 C CA . CYS A 1 102 ? -7.709 -6.605 -10.613 1.00 90.44 102 CYS A CA 1
ATOM 787 C C . CYS A 1 102 ? -9.135 -6.929 -10.141 1.00 90.44 102 CYS A C 1
ATOM 789 O O . CYS A 1 102 ? -9.451 -8.090 -9.898 1.00 90.44 102 CYS A O 1
ATOM 791 N N . ASP A 1 103 ? -9.980 -5.908 -10.056 1.00 89.69 103 ASP A N 1
ATOM 792 C CA . ASP A 1 103 ? -11.356 -5.925 -9.579 1.00 89.69 103 ASP A CA 1
ATOM 793 C C . ASP A 1 103 ? -12.385 -5.718 -10.703 1.00 89.69 103 ASP A C 1
ATOM 795 O O . ASP A 1 103 ? -13.579 -5.659 -10.431 1.00 89.69 103 ASP A O 1
ATOM 799 N N . VAL A 1 104 ? -11.965 -5.666 -11.976 1.00 88.44 104 VAL A N 1
ATOM 800 C CA . VAL A 1 104 ? -12.883 -5.414 -13.107 1.00 88.44 104 VAL A CA 1
ATOM 801 C C . VAL A 1 104 ? -13.993 -6.465 -13.223 1.00 88.44 104 VAL A C 1
ATOM 803 O O . VAL A 1 104 ? -15.105 -6.156 -13.650 1.00 88.44 104 VAL A O 1
ATOM 806 N N . ASP A 1 105 ? -13.681 -7.699 -12.826 1.00 86.19 105 ASP A N 1
ATOM 807 C CA . ASP A 1 105 ? -14.596 -8.840 -12.818 1.00 86.19 105 ASP A CA 1
ATOM 808 C C . ASP A 1 105 ? -15.047 -9.216 -11.395 1.00 86.19 105 ASP A C 1
ATOM 810 O O . ASP A 1 105 ? -15.789 -10.188 -11.227 1.00 86.19 105 ASP A O 1
ATOM 814 N N . ASP A 1 106 ? -14.607 -8.481 -10.366 1.00 85.81 106 ASP A N 1
ATOM 815 C CA . ASP A 1 106 ? -15.075 -8.696 -9.001 1.00 85.81 106 ASP A CA 1
ATOM 816 C C . ASP A 1 106 ? -16.449 -8.021 -8.856 1.00 85.81 106 ASP A C 1
ATOM 818 O O . ASP A 1 106 ? -16.547 -6.794 -8.938 1.00 85.81 106 ASP A O 1
ATOM 822 N N . PRO A 1 107 ? -17.543 -8.778 -8.631 1.00 78.06 107 PRO A N 1
ATOM 823 C CA . PRO A 1 107 ? -18.853 -8.186 -8.354 1.00 78.06 107 PRO A CA 1
ATOM 824 C C . PRO A 1 107 ? -18.851 -7.330 -7.075 1.00 78.06 107 PRO A C 1
ATOM 826 O O . PRO A 1 107 ? -19.844 -6.656 -6.784 1.00 78.06 107 PRO A O 1
ATOM 829 N N . GLY A 1 108 ? -17.750 -7.360 -6.320 1.00 81.38 108 GLY A N 1
ATOM 830 C CA . GLY A 1 108 ? -17.556 -6.650 -5.081 1.00 81.38 108 GLY A CA 1
ATOM 831 C C . GLY A 1 108 ? -18.380 -7.274 -3.968 1.00 81.38 108 GLY A C 1
ATOM 832 O O . GLY A 1 108 ? -18.948 -8.366 -4.070 1.00 81.38 108 GLY A O 1
ATOM 833 N N . TYR A 1 109 ? -18.476 -6.547 -2.862 1.00 79.81 109 TYR A N 1
ATOM 834 C CA . TYR A 1 109 ? -19.362 -6.947 -1.783 1.00 79.81 109 TYR A CA 1
ATOM 835 C C . TYR A 1 109 ? -20.805 -6.622 -2.161 1.00 79.81 109 TYR A C 1
ATOM 837 O O . TYR A 1 109 ? -21.177 -5.458 -2.320 1.00 79.81 109 TYR A O 1
ATOM 845 N N . GLN A 1 110 ? -21.639 -7.656 -2.254 1.00 76.62 110 GLN A N 1
ATOM 846 C CA . GLN A 1 110 ? -23.075 -7.478 -2.404 1.00 76.62 110 GLN A CA 1
ATOM 847 C C . GLN A 1 110 ? -23.635 -6.809 -1.140 1.00 76.62 110 GLN A C 1
ATOM 849 O O . GLN A 1 110 ? -23.626 -7.391 -0.054 1.00 76.62 110 GLN A O 1
ATOM 854 N N . ILE A 1 111 ? -24.125 -5.575 -1.271 1.00 80.56 111 ILE A N 1
ATOM 855 C CA . ILE A 1 111 ? -24.812 -4.876 -0.181 1.00 80.56 111 ILE A CA 1
ATOM 856 C C . ILE A 1 111 ? -26.245 -5.400 -0.133 1.00 80.56 111 ILE A C 1
ATOM 858 O O . ILE A 1 111 ? -27.118 -4.927 -0.857 1.00 80.56 111 ILE A O 1
ATOM 862 N N . LEU A 1 112 ? -26.469 -6.406 0.704 1.00 83.88 112 LEU A N 1
ATOM 863 C CA . LEU A 1 112 ? -27.796 -6.942 0.978 1.00 83.88 112 LEU A CA 1
ATOM 864 C C . LEU A 1 112 ? -28.435 -6.183 2.138 1.00 83.88 112 LEU A C 1
ATOM 866 O O . LEU A 1 112 ? -27.787 -5.898 3.145 1.00 83.88 112 LEU A O 1
ATOM 870 N N . SER A 1 113 ? -29.730 -5.899 2.031 1.00 86.12 113 SER A N 1
ATOM 871 C CA . SER A 1 113 ? -30.524 -5.538 3.204 1.00 86.12 113 SER A CA 1
ATOM 872 C C . SER A 1 113 ? -30.694 -6.739 4.144 1.00 86.12 113 SER A C 1
ATOM 874 O O . SER A 1 113 ? -30.520 -7.896 3.748 1.00 86.12 113 SER A O 1
ATOM 876 N N . ASP A 1 114 ? -31.087 -6.482 5.395 1.00 89.81 114 ASP A N 1
ATOM 877 C CA . ASP A 1 114 ? -31.359 -7.543 6.376 1.00 89.81 114 ASP A CA 1
ATOM 878 C C . ASP A 1 114 ? -32.378 -8.573 5.845 1.00 89.81 114 ASP A C 1
ATOM 880 O O . ASP A 1 114 ? -32.230 -9.775 6.067 1.00 89.81 114 ASP A O 1
ATOM 884 N N . GLU A 1 115 ? -33.396 -8.122 5.101 1.00 90.94 115 GLU A N 1
ATOM 885 C CA . GLU A 1 115 ? -34.425 -8.994 4.519 1.00 90.94 115 GLU A CA 1
ATOM 886 C C . GLU A 1 115 ? -33.865 -9.859 3.380 1.00 90.94 115 GLU A C 1
ATOM 888 O O . GLU A 1 115 ? -34.123 -11.063 3.341 1.00 90.94 115 GLU A O 1
ATOM 893 N N . GLU A 1 116 ? -33.059 -9.284 2.485 1.00 88.62 116 GLU A N 1
ATOM 894 C CA . GLU A 1 116 ? -32.430 -10.029 1.385 1.00 88.62 116 GLU A CA 1
ATOM 895 C C . GLU A 1 116 ? -31.399 -11.037 1.907 1.00 88.62 116 GLU A C 1
ATOM 897 O O . GLU A 1 116 ? -31.358 -12.174 1.443 1.00 88.62 116 GLU A O 1
ATOM 902 N N . THR A 1 117 ? -30.650 -10.673 2.951 1.00 87.31 117 THR A N 1
ATOM 903 C CA . THR A 1 117 ? -29.717 -11.577 3.641 1.00 87.31 117 THR A CA 1
ATOM 904 C C . THR A 1 117 ? -30.450 -12.796 4.20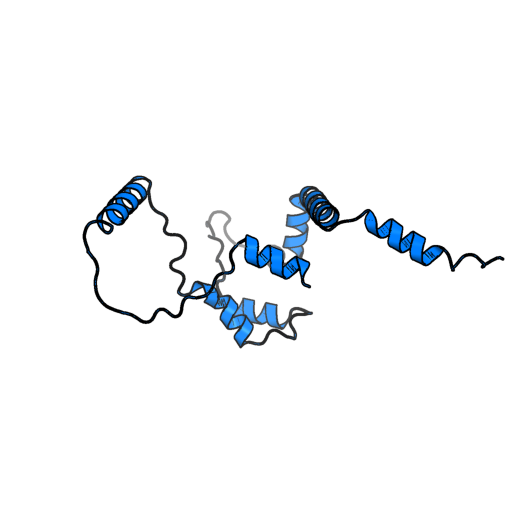7 1.00 87.31 117 THR A C 1
ATOM 906 O O . THR A 1 117 ? -30.025 -13.938 4.026 1.00 87.31 117 THR A O 1
ATOM 909 N N . VAL A 1 118 ? -31.594 -12.580 4.867 1.00 88.88 118 VAL A N 1
ATOM 910 C CA . VAL A 1 118 ? -32.419 -13.666 5.418 1.00 88.88 118 VAL A CA 1
ATOM 911 C C . VAL A 1 118 ? -33.006 -14.547 4.312 1.00 88.88 118 VAL A C 1
ATOM 913 O O . VAL A 1 118 ? -33.125 -15.759 4.503 1.00 88.88 118 VAL A O 1
ATOM 916 N N . GLN A 1 119 ? -33.392 -13.974 3.171 1.00 86.50 119 GLN A N 1
ATOM 917 C CA . GLN A 1 119 ? -33.895 -14.738 2.026 1.00 86.50 119 GLN A CA 1
ATOM 918 C C . GLN A 1 119 ? -32.802 -15.584 1.371 1.00 86.50 119 GLN A C 1
ATOM 920 O O . GLN A 1 119 ? -33.055 -16.746 1.068 1.00 86.50 119 GLN A O 1
ATOM 925 N N . GLN A 1 120 ? -31.588 -15.055 1.234 1.00 84.50 120 GLN A N 1
ATOM 926 C CA . GLN A 1 120 ? -30.453 -15.794 0.684 1.00 84.50 120 GLN A CA 1
ATOM 927 C C . GLN A 1 120 ? -30.095 -17.004 1.552 1.00 84.50 120 GLN A C 1
ATOM 929 O O . GLN A 1 120 ? -30.076 -18.125 1.061 1.00 84.50 120 GLN A O 1
ATOM 934 N N . ILE A 1 121 ? -29.998 -16.821 2.873 1.00 83.88 121 ILE A N 1
ATOM 935 C CA . ILE A 1 121 ? -29.756 -17.929 3.814 1.00 83.88 121 ILE A CA 1
ATOM 936 C C . ILE A 1 121 ? -30.865 -18.995 3.743 1.00 83.88 121 ILE A C 1
ATOM 938 O O . ILE A 1 121 ? -30.609 -20.186 3.934 1.00 83.88 121 ILE A O 1
ATOM 942 N N . LYS A 1 122 ? -32.120 -18.590 3.508 1.00 82.62 122 LYS A N 1
ATOM 943 C CA . LYS A 1 122 ? -33.242 -19.530 3.350 1.00 82.62 122 LYS A CA 1
ATOM 944 C C . LYS A 1 122 ? -33.167 -20.302 2.033 1.00 82.62 122 LYS A C 1
ATOM 946 O O . LYS A 1 122 ? -33.458 -21.493 2.048 1.00 82.62 122 LYS A O 1
ATOM 951 N N . ASN A 1 123 ? -32.783 -19.642 0.942 1.00 78.38 123 ASN A N 1
ATOM 952 C CA . ASN A 1 123 ? -32.644 -20.262 -0.375 1.00 78.38 123 ASN A CA 1
ATOM 953 C C . ASN A 1 123 ? -31.449 -21.228 -0.415 1.00 78.38 123 ASN A C 1
ATOM 955 O O . ASN A 1 123 ? -31.610 -22.357 -0.869 1.00 78.38 123 ASN A O 1
ATOM 959 N N . ASP A 1 124 ? -30.306 -20.851 0.163 1.00 76.94 124 ASP A N 1
ATOM 960 C CA . ASP A 1 124 ? -29.103 -21.696 0.223 1.00 76.94 124 ASP A CA 1
ATOM 961 C C . ASP A 1 124 ? -29.342 -22.981 1.041 1.00 76.94 124 ASP A C 1
ATOM 963 O O . ASP A 1 124 ? -28.847 -24.055 0.710 1.00 76.94 124 ASP A O 1
ATOM 967 N N . ASN A 1 125 ? -30.168 -22.909 2.092 1.00 65.31 125 ASN A N 1
ATOM 968 C CA . ASN A 1 125 ? -30.568 -24.086 2.875 1.00 65.31 125 ASN A CA 1
ATOM 969 C C . ASN A 1 125 ? -31.622 -24.968 2.182 1.00 65.31 125 ASN A C 1
ATOM 971 O O . ASN A 1 125 ? -31.917 -26.056 2.677 1.00 65.31 125 ASN A O 1
ATOM 975 N N . GLN A 1 126 ? -32.219 -24.511 1.079 1.00 57.84 126 GLN A N 1
ATOM 976 C CA . GLN A 1 126 ? -33.236 -25.257 0.340 1.00 57.84 126 GLN A CA 1
ATOM 977 C C . GLN A 1 126 ? -32.635 -26.113 -0.790 1.00 57.84 126 GLN A C 1
ATOM 979 O O . GLN A 1 126 ? -33.259 -27.097 -1.176 1.00 57.84 126 GLN A O 1
ATOM 984 N N . GLU A 1 127 ? -31.425 -25.803 -1.272 1.00 55.19 127 GLU A N 1
ATOM 985 C CA . GLU A 1 127 ? -30.721 -26.601 -2.294 1.00 55.19 127 GLU A CA 1
ATOM 986 C C . GLU A 1 127 ? -29.958 -27.819 -1.733 1.00 55.19 127 GLU A C 1
ATOM 988 O O . GLU A 1 127 ? -29.626 -28.728 -2.486 1.00 55.19 127 GLU A O 1
ATOM 993 N N . VAL A 1 128 ? -29.735 -27.918 -0.415 1.00 55.34 128 VAL A N 1
ATOM 994 C CA . VAL A 1 128 ? -29.020 -29.056 0.221 1.00 55.34 128 VAL A CA 1
ATOM 995 C C . VAL A 1 128 ? -29.983 -30.176 0.658 1.00 55.34 128 VAL A C 1
ATOM 997 O O . VAL A 1 128 ? -29.758 -30.894 1.633 1.00 55.34 128 VAL A O 1
ATOM 1000 N N . GLY A 1 129 ? -31.105 -30.322 -0.043 1.00 53.81 129 GLY A N 1
ATOM 1001 C CA . GLY A 1 129 ? -32.121 -31.328 0.242 1.00 53.81 129 GLY A CA 1
ATOM 1002 C C . GLY A 1 129 ? -32.437 -32.166 -0.986 1.00 53.81 129 GLY A C 1
ATOM 1003 O O . GLY A 1 129 ? -33.211 -31.724 -1.822 1.00 53.81 129 GLY A O 1
ATOM 1004 N N . GLU A 1 130 ? -31.920 -33.399 -0.987 1.00 51.34 130 GLU A N 1
ATOM 1005 C CA . GLU A 1 130 ? -32.291 -34.525 -1.863 1.00 51.34 130 GLU A CA 1
ATOM 1006 C C . GLU A 1 130 ? -31.582 -34.627 -3.225 1.00 51.34 130 GLU A C 1
ATOM 1008 O O . GLU A 1 130 ? -32.244 -34.511 -4.243 1.00 51.34 130 GLU A O 1
ATOM 1013 N N . GLU A 1 131 ? -30.301 -35.025 -3.265 1.00 44.38 131 GLU A N 1
ATOM 1014 C CA . GLU A 1 131 ? -29.832 -35.958 -4.310 1.00 44.38 131 GLU A CA 1
ATOM 1015 C C . GLU A 1 131 ? -28.870 -37.001 -3.707 1.00 44.38 131 GLU A C 1
ATOM 1017 O O . GLU A 1 131 ? -27.801 -36.691 -3.183 1.00 44.38 131 GLU A O 1
ATOM 1022 N N . GLU A 1 132 ? -29.330 -38.254 -3.725 1.00 43.56 132 GLU A N 1
ATOM 1023 C CA . GLU A 1 132 ? -28.604 -39.467 -3.350 1.00 43.56 132 GLU A CA 1
ATOM 1024 C C . GLU A 1 132 ? -27.539 -39.836 -4.405 1.00 43.56 132 GLU A C 1
ATOM 1026 O O . GLU A 1 132 ? -27.693 -39.587 -5.598 1.00 43.56 132 GLU A O 1
ATOM 1031 N N . GLU A 1 133 ? -26.484 -40.477 -3.907 1.00 44.56 133 GLU A N 1
ATOM 1032 C CA . GLU A 1 133 ? -25.366 -41.182 -4.551 1.00 44.56 133 GLU A CA 1
ATOM 1033 C C . GLU A 1 133 ? -25.614 -41.774 -5.965 1.00 44.56 133 GLU A C 1
ATOM 1035 O O . GLU A 1 133 ? -26.508 -42.599 -6.140 1.00 44.56 133 GLU A O 1
ATOM 1040 N N . ASP A 1 134 ? -24.764 -41.436 -6.954 1.00 37.09 134 ASP A N 1
ATOM 1041 C CA . ASP A 1 134 ? -23.915 -42.380 -7.730 1.00 37.09 134 ASP A CA 1
ATOM 1042 C C . ASP A 1 134 ? -23.150 -41.664 -8.876 1.00 37.09 134 ASP A C 1
ATOM 1044 O O . ASP A 1 134 ? -23.707 -40.840 -9.599 1.00 37.09 134 ASP A O 1
ATOM 1048 N N . GLY A 1 135 ? -21.887 -42.054 -9.118 1.00 37.09 135 GLY A N 1
ATOM 1049 C CA . GLY A 1 135 ? -21.316 -41.968 -10.472 1.00 37.09 135 GLY A CA 1
ATOM 1050 C C . GLY A 1 135 ? -20.080 -41.095 -10.745 1.00 37.09 135 GLY A C 1
ATOM 1051 O O . GLY A 1 135 ? -20.104 -40.268 -11.648 1.00 37.09 135 GLY A O 1
ATOM 1052 N N . LYS A 1 136 ? -18.945 -41.400 -10.099 1.00 47.78 136 LYS A N 1
ATOM 1053 C CA . LYS A 1 136 ? -17.579 -41.387 -10.687 1.00 47.78 136 LYS A CA 1
ATOM 1054 C C . LYS A 1 136 ? -17.163 -40.144 -11.513 1.00 47.78 136 LYS A C 1
ATOM 1056 O O . LYS A 1 136 ? -17.092 -40.198 -12.743 1.00 47.78 136 LYS A O 1
ATOM 1061 N N . GLY A 1 137 ? -16.707 -39.098 -10.826 1.00 37.44 137 GLY A N 1
ATOM 1062 C CA . GLY A 1 137 ? -15.816 -38.068 -11.371 1.00 37.44 137 GLY A CA 1
ATOM 1063 C C . GLY A 1 137 ? -14.444 -38.168 -10.705 1.00 37.44 137 GLY A C 1
ATOM 1064 O O . GLY A 1 137 ? -14.356 -38.238 -9.488 1.00 37.44 137 GLY A O 1
ATOM 1065 N N . THR A 1 138 ? -13.370 -38.255 -11.485 1.00 47.50 138 THR A N 1
ATOM 1066 C CA . THR A 1 138 ? -11.988 -38.232 -10.977 1.00 47.50 138 THR A CA 1
ATOM 1067 C C . THR A 1 138 ? -11.689 -36.846 -10.399 1.00 47.50 138 THR A C 1
ATOM 1069 O O . THR A 1 138 ? -11.294 -35.948 -11.139 1.00 47.50 138 THR A O 1
ATOM 1072 N N . GLU A 1 139 ? -11.904 -36.669 -9.098 1.00 48.97 139 GLU A N 1
ATOM 1073 C CA . GLU A 1 139 ? -11.330 -35.564 -8.334 1.00 48.97 139 GLU A CA 1
ATOM 1074 C C . GLU A 1 139 ? -9.819 -35.789 -8.251 1.00 48.97 139 GLU A C 1
ATOM 1076 O O . GLU A 1 139 ? -9.334 -36.781 -7.704 1.00 48.97 139 GLU A O 1
ATOM 1081 N N . VAL A 1 140 ? -9.052 -34.877 -8.840 1.00 58.34 140 VAL A N 1
ATOM 1082 C CA . VAL A 1 140 ? -7.732 -34.580 -8.293 1.00 58.34 140 VAL A CA 1
ATOM 1083 C C . VAL A 1 140 ? -8.017 -33.894 -6.966 1.00 58.34 140 VAL A C 1
ATOM 1085 O O . VAL A 1 140 ? -8.366 -32.720 -6.945 1.00 58.34 140 VAL A O 1
ATOM 1088 N N . GLU A 1 141 ? -7.973 -34.666 -5.880 1.00 58.38 141 GLU A N 1
ATOM 1089 C CA . GLU A 1 141 ? -7.952 -34.120 -4.528 1.00 58.38 141 GLU A CA 1
ATOM 1090 C C . GLU A 1 141 ? -6.763 -33.156 -4.449 1.00 58.38 141 GLU A C 1
ATOM 1092 O O . GLU A 1 141 ? -5.602 -33.580 -4.475 1.00 58.38 141 GLU A O 1
ATOM 1097 N N . ASP A 1 142 ? -7.043 -31.855 -4.387 1.00 58.81 142 ASP A N 1
ATOM 1098 C CA . ASP A 1 142 ? -6.067 -30.879 -3.926 1.00 58.81 142 ASP A CA 1
ATOM 1099 C C . ASP A 1 142 ? -5.736 -31.253 -2.482 1.00 58.81 142 ASP A C 1
ATOM 1101 O O . ASP A 1 142 ? -6.492 -30.988 -1.547 1.00 58.81 142 ASP A O 1
ATOM 1105 N N . TYR A 1 143 ? -4.628 -31.971 -2.311 1.00 79.31 143 TYR A N 1
ATOM 1106 C CA . TYR A 1 143 ? -4.158 -32.400 -1.006 1.00 79.31 143 TYR A CA 1
ATOM 1107 C C . TYR A 1 143 ? -3.829 -31.160 -0.171 1.00 79.31 143 TYR A C 1
ATOM 1109 O O . TYR A 1 143 ? -2.796 -30.514 -0.360 1.00 79.31 143 TYR A O 1
ATOM 1117 N N . VAL A 1 144 ? -4.726 -30.831 0.755 1.00 80.25 144 VAL A N 1
ATOM 1118 C CA . VAL A 1 144 ? -4.513 -29.828 1.796 1.00 80.25 144 VAL A CA 1
ATOM 1119 C C . VAL A 1 144 ? -3.924 -30.552 3.005 1.00 80.25 144 VAL A C 1
ATOM 1121 O O . VAL A 1 144 ? -4.629 -31.362 3.615 1.00 80.25 144 VAL A O 1
ATOM 1124 N N . PRO A 1 145 ? -2.655 -30.291 3.377 1.00 79.94 145 PRO A N 1
ATOM 1125 C CA . PRO A 1 145 ? -2.067 -30.899 4.557 1.00 79.94 145 PRO A CA 1
ATOM 1126 C C . PRO A 1 145 ? -2.892 -30.546 5.788 1.00 79.94 145 PRO A C 1
ATOM 1128 O O . PRO A 1 145 ? -3.222 -29.383 6.038 1.00 79.94 145 PRO A O 1
ATOM 1131 N N . THR A 1 146 ? -3.199 -31.556 6.582 1.00 86.00 146 THR A N 1
ATOM 1132 C CA . THR A 1 146 ? -3.824 -31.354 7.883 1.00 86.00 146 THR A CA 1
ATOM 1133 C C . THR A 1 146 ? -2.886 -30.576 8.811 1.00 86.00 146 THR A C 1
ATOM 1135 O O . THR A 1 146 ? -1.664 -30.563 8.638 1.00 86.00 146 THR A O 1
ATOM 1138 N N . HIS A 1 147 ? -3.458 -29.941 9.838 1.00 80.12 147 HIS A N 1
ATOM 1139 C CA . HIS A 1 147 ? -2.703 -29.256 10.896 1.00 80.12 147 HIS A CA 1
ATOM 1140 C C . HIS A 1 147 ? -1.535 -30.109 11.428 1.00 80.12 147 HIS A C 1
ATOM 1142 O O . HIS A 1 147 ? -0.421 -29.611 11.599 1.00 80.12 147 HIS A O 1
ATOM 1148 N N . ASP A 1 148 ? -1.777 -31.404 11.638 1.00 84.75 148 ASP A N 1
ATOM 1149 C CA . ASP A 1 148 ? -0.779 -32.323 12.179 1.00 84.75 148 ASP A CA 1
ATOM 1150 C C . ASP A 1 148 ? 0.342 -32.609 11.164 1.00 84.75 148 ASP A C 1
ATOM 1152 O O . ASP A 1 148 ? 1.517 -32.666 11.526 1.00 84.75 148 ASP A O 1
ATOM 1156 N N . GLU A 1 149 ? 0.016 -32.725 9.876 1.00 88.50 149 GLU A N 1
ATOM 1157 C CA . GLU A 1 149 ? 0.996 -32.941 8.803 1.00 88.50 149 GLU A CA 1
ATOM 1158 C C . GLU A 1 149 ? 1.880 -31.712 8.560 1.00 88.50 149 GLU A C 1
ATOM 1160 O O . GLU A 1 149 ? 3.091 -31.848 8.341 1.00 88.50 149 GLU A O 1
ATOM 1165 N N . ALA A 1 150 ? 1.304 -30.511 8.660 1.00 85.25 150 ALA A N 1
ATOM 1166 C CA . ALA A 1 150 ? 2.057 -29.263 8.613 1.00 85.25 150 ALA A CA 1
ATOM 1167 C C . ALA A 1 150 ? 3.061 -29.179 9.777 1.00 85.25 150 ALA A C 1
ATOM 1169 O O . ALA A 1 150 ? 4.227 -28.834 9.569 1.00 85.25 150 ALA A O 1
ATOM 1170 N N . PHE A 1 151 ? 2.646 -29.572 10.987 1.00 84.88 151 PHE A N 1
ATOM 1171 C CA . PHE A 1 151 ? 3.509 -29.557 12.170 1.00 84.88 151 PHE A CA 1
ATOM 1172 C C . PHE A 1 151 ? 4.663 -30.568 12.066 1.00 84.88 151 PHE A C 1
ATOM 1174 O O . PHE A 1 151 ? 5.818 -30.229 12.323 1.00 84.88 151 PHE A O 1
ATOM 1181 N N . ILE A 1 152 ? 4.378 -31.791 11.607 1.00 88.75 152 ILE A N 1
ATOM 1182 C CA . ILE A 1 152 ? 5.396 -32.838 11.409 1.00 88.75 152 ILE A CA 1
ATOM 1183 C C . ILE A 1 152 ? 6.432 -32.425 10.355 1.00 88.75 152 ILE A C 1
ATOM 1185 O O . ILE A 1 152 ? 7.605 -32.789 10.461 1.00 88.75 152 ILE A O 1
ATOM 1189 N N . SER A 1 153 ? 6.017 -31.683 9.328 1.00 82.19 153 SER A N 1
ATOM 1190 C CA . SER A 1 153 ? 6.926 -31.197 8.285 1.00 82.19 153 SER A CA 1
ATOM 1191 C C . SER A 1 153 ? 7.915 -30.159 8.821 1.00 82.19 153 SER A C 1
ATOM 1193 O O . SER A 1 153 ? 9.068 -30.148 8.400 1.00 82.19 153 SER A O 1
ATOM 1195 N N . LEU A 1 154 ? 7.494 -29.343 9.792 1.00 75.12 154 LEU A N 1
ATOM 1196 C CA . LEU A 1 154 ? 8.337 -28.337 10.439 1.00 75.12 154 LEU A CA 1
ATOM 1197 C C . LEU A 1 154 ? 9.408 -28.962 11.346 1.00 75.12 154 LEU A C 1
ATOM 1199 O O . LEU A 1 154 ? 10.524 -28.466 11.416 1.00 75.12 154 LEU A O 1
ATOM 1203 N N . GLU A 1 155 ? 9.083 -30.060 12.030 1.00 80.25 155 GLU A N 1
ATOM 1204 C CA . GLU A 1 155 ? 10.017 -30.759 12.927 1.00 80.25 155 GLU A CA 1
ATOM 1205 C C . GLU A 1 155 ? 11.079 -31.572 12.164 1.00 80.25 155 GLU A C 1
ATOM 1207 O O . GLU A 1 155 ? 12.119 -31.939 12.712 1.00 80.25 155 GLU A O 1
ATOM 1212 N N . LYS A 1 156 ? 10.818 -31.857 10.883 1.00 71.38 156 LYS A N 1
ATOM 1213 C CA . LYS A 1 156 ? 11.732 -32.571 9.981 1.00 71.38 156 LYS A CA 1
ATOM 1214 C C . LYS A 1 156 ? 12.597 -31.650 9.111 1.00 71.38 156 LYS A C 1
ATOM 1216 O O . LYS A 1 156 ? 13.429 -32.181 8.371 1.00 71.38 156 LYS A O 1
ATOM 1221 N N . ALA A 1 157 ? 12.384 -30.334 9.165 1.00 51.81 157 ALA A N 1
ATOM 1222 C CA . ALA A 1 157 ? 13.186 -29.323 8.472 1.00 51.81 157 ALA A CA 1
ATOM 1223 C C . ALA A 1 157 ? 14.423 -28.935 9.297 1.00 51.81 157 ALA A C 1
ATOM 1225 O O . ALA A 1 157 ? 15.499 -28.768 8.679 1.00 51.81 157 ALA A O 1
#

Organism: Popillia japonica (NCBI:txid7064)

Foldseek 3Di:
DDDPDPVVVVVVVVVVVVVQDPVNVVVVVVVVVVPDDPVNVVVVVCVVDVPVPVVPPDDDDDPPPPPPPPPPLPLVVVLVVLVPDPPSPVQDPVNSVCVSCVCVVPPPDDDDDPVRVVVVVVVVVVVPDDDDDDDDDDDPPPDDDDPVRVVVVVVVD

Sequence (157 aa):
MLLLDMENGAESVLSSNKKLDLKDAVCMAADAWASVNDTALEKAWNKLCPKARDSQENGDTDPDDPQEPQENDNPDEIREIITEAPGFDECDKANIDHWLNCDVDDPGYQILSDEETVQQIKNDNQEVGEEEEDGKGTEVEDYVPTHDEAFISLEKA

Radius of gyration: 28.93 Å; chains: 1; bounding box: 79×76×43 Å

Secondary structure (DSSP, 8-state):
-----TTTHHHHHHHHGGG--HHHHHHHHHHHHHT--HHHHHHHHHHH-GGGTGGGSS----TTS---------HHHHHHHHHHSTT-TT--HHHHHHHHTTTTT--------HHHHHHHHHHHTTSSS-----------------HHHHHHHHHT-